Protein AF-A0A2S2N3U4-F1 (afdb_monomer)

Nearest PDB structures (foldseek):
  3qsv-assembly1_A  TM=9.831E-01  e=1.170E-13  Mus musculus
  5mez-assembly1_B  TM=9.876E-01  e=7.420E-13  Homo sapiens
  5nm9-assembly1_B-2  TM=1.005E+00  e=2.616E-11  Trichoplax adhaerens
  6zmn-assembly1_B  TM=1.004E+00  e=2.307E-10  Homo sapiens
  6fzt-assembly1_B-2  TM=9.734E-01  e=9.222E-10  Homo sapiens

pLDDT: mean 75.53, std 25.68, range [30.59, 98.56]

Mean predicted aligned error: 16.6 Å

Radius of gyration: 30.54 Å; Cα contacts (8 Å, |Δi|>4): 112; chains: 1; bounding box: 55×63×66 Å

Structure (mmCIF, N/CA/C/O backbone):
data_AF-A0A2S2N3U4-F1
#
_entry.id   AF-A0A2S2N3U4-F1
#
loop_
_atom_site.group_PDB
_atom_site.id
_atom_site.type_symbol
_atom_site.label_atom_id
_atom_site.label_alt_id
_atom_site.label_comp_id
_atom_site.label_asym_id
_atom_site.label_entity_id
_atom_site.label_seq_id
_atom_site.pdbx_PDB_ins_code
_atom_site.Cartn_x
_atom_site.Cartn_y
_atom_site.Cartn_z
_atom_site.occupancy
_atom_site.B_iso_or_equiv
_atom_site.auth_seq_id
_atom_site.auth_comp_id
_atom_site.auth_asym_id
_atom_site.auth_atom_id
_atom_site.pdbx_PDB_model_num
ATOM 1 N N . ALA A 1 1 ? -1.413 4.509 -13.773 1.00 58.38 1 ALA A N 1
ATOM 2 C CA . ALA A 1 1 ? -2.310 3.501 -13.165 1.00 58.38 1 ALA A CA 1
ATOM 3 C C . ALA A 1 1 ? -3.753 3.839 -13.525 1.00 58.38 1 ALA A C 1
ATOM 5 O O . ALA A 1 1 ? -4.101 5.013 -13.452 1.00 58.38 1 ALA A O 1
ATOM 6 N N . HIS A 1 2 ? -4.569 2.863 -13.939 1.00 60.53 2 HIS A N 1
ATOM 7 C CA . HIS A 1 2 ? -5.994 3.101 -14.196 1.00 60.53 2 HIS A CA 1
ATOM 8 C C . HIS A 1 2 ? -6.733 3.404 -12.882 1.00 60.53 2 HIS A C 1
ATOM 10 O O . HIS A 1 2 ? -6.481 2.716 -11.885 1.00 60.53 2 HIS A O 1
ATOM 16 N N . PRO A 1 3 ? -7.636 4.401 -12.857 1.00 80.25 3 PRO A N 1
ATOM 17 C CA . PRO A 1 3 ? -8.394 4.724 -11.658 1.00 80.25 3 PRO A CA 1
ATOM 18 C C . PRO A 1 3 ? -9.315 3.550 -11.308 1.00 80.25 3 PRO A C 1
ATOM 20 O O . PRO A 1 3 ? -10.239 3.211 -12.039 1.00 80.25 3 PRO A O 1
ATOM 23 N N . SER A 1 4 ? -9.028 2.910 -10.181 1.00 94.62 4 SER A N 1
ATOM 24 C CA . SER A 1 4 ? -9.812 1.819 -9.600 1.00 94.62 4 SER A CA 1
ATOM 25 C C . SER A 1 4 ? -10.052 2.111 -8.123 1.00 94.62 4 SER A C 1
ATOM 27 O O . SER A 1 4 ? -9.307 2.877 -7.508 1.00 94.62 4 SER A O 1
ATOM 29 N N . LYS A 1 5 ? -11.089 1.506 -7.537 1.00 96.62 5 LYS A N 1
ATOM 30 C CA . LYS A 1 5 ? -11.364 1.631 -6.099 1.00 96.62 5 LYS A CA 1
ATOM 31 C C . LYS A 1 5 ? -10.289 0.913 -5.273 1.00 96.62 5 LYS A C 1
ATOM 33 O O . LYS A 1 5 ? -9.596 0.019 -5.768 1.00 96.62 5 LYS A O 1
ATOM 38 N N . CYS A 1 6 ? -10.136 1.314 -4.010 1.00 98.00 6 CYS A N 1
ATOM 39 C CA . CYS A 1 6 ? -9.286 0.583 -3.075 1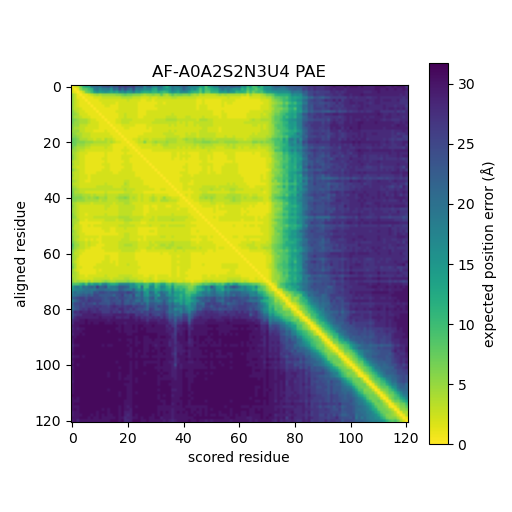.00 98.00 6 CYS A CA 1
ATOM 40 C C . CYS A 1 6 ? -9.868 -0.815 -2.844 1.00 98.00 6 CYS A C 1
ATOM 42 O O . CYS A 1 6 ? -11.077 -0.970 -2.689 1.00 98.00 6 CYS A O 1
ATOM 44 N N . VAL A 1 7 ? -8.993 -1.814 -2.794 1.00 98.38 7 VAL A N 1
ATOM 45 C CA . VAL A 1 7 ? -9.319 -3.152 -2.292 1.00 98.38 7 VAL A CA 1
ATOM 46 C C . VAL A 1 7 ? -8.662 -3.246 -0.935 1.00 98.38 7 VAL A C 1
ATOM 48 O O . VAL A 1 7 ? -7.439 -3.132 -0.866 1.00 98.38 7 VAL A O 1
ATOM 51 N N . THR A 1 8 ? -9.444 -3.379 0.130 1.00 98.56 8 THR A N 1
ATOM 52 C CA . THR A 1 8 ? -8.939 -3.272 1.499 1.00 98.56 8 THR A CA 1
ATOM 53 C C . THR A 1 8 ? -9.075 -4.566 2.285 1.00 98.56 8 THR A C 1
ATOM 55 O O . THR A 1 8 ? -9.939 -5.396 2.018 1.00 98.56 8 THR A O 1
ATOM 58 N N . ILE A 1 9 ? -8.205 -4.713 3.280 1.00 98.44 9 ILE A N 1
ATOM 59 C CA . ILE A 1 9 ? -8.305 -5.711 4.346 1.00 98.44 9 ILE A CA 1
ATOM 60 C C . ILE A 1 9 ? -8.168 -5.016 5.705 1.00 98.44 9 ILE A C 1
ATOM 62 O O . ILE A 1 9 ? -7.624 -3.910 5.781 1.00 98.44 9 ILE A O 1
ATOM 66 N N . GLN A 1 10 ? -8.605 -5.673 6.778 1.00 98.44 10 GLN A N 1
ATOM 67 C CA . GLN A 1 10 ? -8.419 -5.173 8.141 1.00 98.44 10 GLN A CA 1
ATOM 68 C C . GLN A 1 10 ? -6.924 -5.087 8.493 1.00 98.44 10 GLN A C 1
ATOM 70 O O . GLN A 1 10 ? -6.164 -6.033 8.259 1.00 98.44 10 GLN A O 1
ATOM 75 N N . ARG A 1 11 ? -6.493 -3.965 9.078 1.00 98.38 11 ARG A N 1
ATOM 76 C CA . ARG A 1 11 ? -5.132 -3.799 9.600 1.00 98.38 11 ARG A CA 1
ATOM 77 C C . ARG A 1 11 ? -4.956 -4.623 10.877 1.00 98.38 11 ARG A C 1
ATOM 79 O O . ARG A 1 11 ? -5.755 -4.521 11.803 1.00 98.38 11 ARG A O 1
ATOM 86 N N . THR A 1 12 ? -3.883 -5.404 10.943 1.00 97.94 12 THR A N 1
ATOM 87 C CA . THR A 1 12 ? -3.426 -6.065 12.175 1.00 97.94 12 THR A CA 1
ATOM 88 C C . THR A 1 12 ? -2.640 -5.095 13.059 1.00 97.94 12 THR A C 1
ATOM 90 O O . THR A 1 12 ? -2.094 -4.111 12.564 1.00 97.94 12 THR A O 1
ATOM 93 N N . LEU A 1 13 ? -2.523 -5.386 14.360 1.00 96.38 13 LEU A N 1
ATOM 94 C CA . LEU A 1 13 ? -1.845 -4.505 15.326 1.00 96.38 13 LEU A CA 1
ATOM 95 C C . LEU A 1 13 ? -0.410 -4.133 14.921 1.00 96.38 13 LEU A C 1
ATOM 97 O O . LEU A 1 13 ? 0.014 -3.000 15.119 1.00 96.38 13 LEU A O 1
ATOM 101 N N . ASP A 1 14 ? 0.331 -5.071 14.329 1.00 96.12 14 ASP A N 1
ATOM 102 C CA . ASP A 1 14 ? 1.706 -4.860 13.867 1.00 96.12 14 ASP A CA 1
ATOM 103 C C . ASP A 1 14 ? 1.807 -4.605 12.350 1.00 96.12 14 ASP A C 1
ATOM 105 O O . ASP A 1 14 ? 2.905 -4.507 11.798 1.00 96.12 14 ASP A O 1
ATOM 109 N N . GLY A 1 15 ? 0.669 -4.519 11.655 1.00 96.69 15 GLY A N 1
ATOM 110 C CA . GLY A 1 15 ? 0.581 -4.294 10.214 1.00 96.69 15 GLY A CA 1
ATOM 111 C C . GLY A 1 15 ? 1.051 -5.463 9.341 1.00 96.69 15 GLY A C 1
ATOM 112 O O . GLY A 1 15 ? 1.143 -5.295 8.120 1.00 96.69 15 GLY A O 1
ATOM 113 N N . ARG A 1 16 ? 1.360 -6.633 9.916 1.00 97.75 16 ARG A N 1
ATOM 114 C CA . ARG A 1 16 ? 1.814 -7.817 9.171 1.00 97.75 16 ARG A CA 1
ATOM 115 C C . ARG A 1 16 ? 0.677 -8.812 8.953 1.00 97.75 16 ARG A C 1
ATOM 117 O O . ARG A 1 16 ? -0.135 -9.059 9.841 1.00 97.75 16 ARG A O 1
ATOM 124 N N . LEU A 1 17 ? 0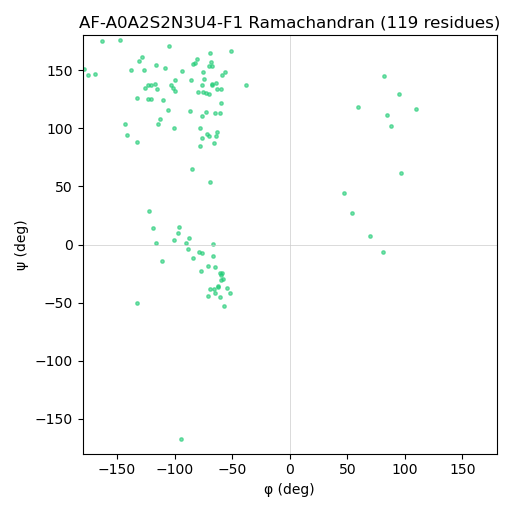.662 -9.419 7.770 1.00 97.38 17 LEU A N 1
ATOM 125 C CA . LEU A 1 17 ? -0.203 -10.533 7.399 1.00 97.38 17 LEU A CA 1
ATOM 126 C C . LEU A 1 17 ? 0.597 -11.841 7.473 1.00 97.38 17 LEU A C 1
ATOM 128 O O . LEU A 1 17 ? 1.731 -11.907 6.990 1.00 97.38 17 LEU A O 1
ATOM 132 N N . GLN A 1 18 ? 0.002 -12.875 8.070 1.00 97.50 18 GLN A N 1
ATOM 133 C CA . GLN A 1 18 ? 0.566 -14.221 8.137 1.00 97.50 18 GLN A CA 1
ATOM 134 C C . GLN A 1 18 ? -0.249 -15.174 7.262 1.00 97.50 18 GLN A C 1
ATOM 136 O O . GLN A 1 18 ? -1.449 -15.321 7.465 1.00 97.50 18 GLN A O 1
ATOM 141 N N . VAL A 1 19 ? 0.408 -15.849 6.320 1.00 95.50 19 VAL A N 1
ATOM 142 C CA . VAL A 1 19 ? -0.207 -16.870 5.457 1.00 95.50 19 VAL A CA 1
ATOM 143 C C . VAL A 1 19 ? 0.709 -18.087 5.446 1.00 95.50 19 VAL A C 1
ATOM 145 O O . VAL A 1 19 ? 1.905 -17.948 5.194 1.00 95.50 19 VAL A O 1
ATOM 148 N N . ALA A 1 20 ? 0.171 -19.269 5.763 1.00 96.12 20 ALA A N 1
ATOM 149 C CA . ALA A 1 20 ? 0.918 -20.536 5.793 1.00 96.12 20 ALA A CA 1
ATOM 150 C C . ALA A 1 20 ? 2.271 -20.450 6.545 1.00 96.12 20 ALA A C 1
ATOM 152 O O . ALA A 1 20 ? 3.305 -20.902 6.063 1.00 96.12 20 ALA A O 1
ATOM 153 N N . GLY A 1 21 ? 2.285 -19.794 7.712 1.00 95.94 21 GLY A N 1
ATOM 154 C CA . GLY A 1 21 ? 3.487 -19.655 8.550 1.00 95.94 21 GLY A CA 1
ATOM 155 C C . GLY A 1 21 ? 4.467 -18.549 8.134 1.00 95.94 21 GLY A C 1
ATOM 156 O O . GLY A 1 21 ? 5.389 -18.251 8.889 1.00 95.94 21 GLY A O 1
ATOM 157 N N . ARG A 1 22 ? 4.265 -17.880 6.992 1.00 96.19 22 ARG A N 1
ATOM 158 C CA . ARG A 1 22 ? 5.122 -16.771 6.538 1.00 96.19 22 ARG A CA 1
ATOM 159 C C . ARG A 1 22 ? 4.483 -15.423 6.857 1.00 96.19 22 ARG A C 1
ATOM 161 O O . ARG A 1 22 ? 3.308 -15.216 6.564 1.00 96.19 22 ARG A O 1
ATOM 168 N N . LYS A 1 23 ? 5.260 -14.505 7.441 1.00 97.12 23 LYS A N 1
ATOM 169 C CA . LYS A 1 23 ? 4.830 -13.138 7.783 1.00 97.12 23 LYS A CA 1
ATOM 170 C C . LYS A 1 23 ? 5.381 -12.125 6.784 1.00 97.12 23 LYS A C 1
ATOM 172 O O . LYS A 1 23 ? 6.562 -12.169 6.449 1.00 97.12 23 LYS A O 1
ATOM 177 N N . GLY A 1 24 ? 4.556 -11.171 6.369 1.00 96.94 24 GLY A N 1
ATOM 178 C CA . GLY A 1 24 ? 4.976 -10.051 5.526 1.00 96.94 24 GLY A CA 1
ATOM 179 C C . GLY A 1 24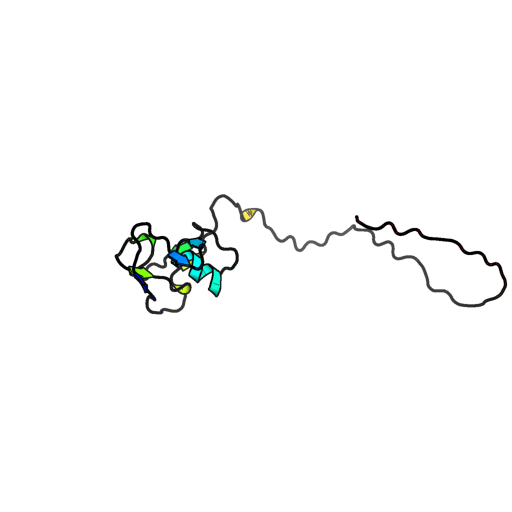 ? 3.969 -8.908 5.546 1.00 96.94 24 GLY A C 1
ATOM 180 O O . GLY A 1 24 ? 2.908 -9.016 6.155 1.00 96.94 24 GLY A O 1
ATOM 181 N N . PHE A 1 25 ? 4.291 -7.796 4.893 1.00 98.00 25 PHE A N 1
ATOM 182 C CA . PHE A 1 25 ? 3.353 -6.681 4.779 1.00 98.00 25 PHE A CA 1
ATOM 183 C C . PHE A 1 25 ? 2.328 -6.965 3.676 1.00 98.00 25 PHE A C 1
ATOM 185 O O . PHE A 1 25 ? 2.731 -7.320 2.567 1.00 98.00 25 PHE A O 1
ATOM 192 N N . PRO A 1 26 ? 1.020 -6.795 3.932 1.00 98.12 26 PRO A N 1
ATOM 193 C CA . PRO A 1 26 ? -0.022 -7.234 3.006 1.00 98.12 26 PRO A CA 1
ATOM 194 C C . PRO A 1 26 ? 0.079 -6.560 1.633 1.00 98.12 26 PRO A C 1
ATOM 196 O O . PRO A 1 26 ? 0.047 -7.242 0.614 1.00 98.12 26 PRO A O 1
ATOM 199 N N . HIS A 1 27 ? 0.291 -5.243 1.595 1.00 98.19 27 HIS A N 1
ATOM 200 C CA . HIS A 1 27 ? 0.448 -4.502 0.341 1.00 98.19 27 HIS A CA 1
ATOM 201 C C . HIS A 1 27 ? 1.672 -4.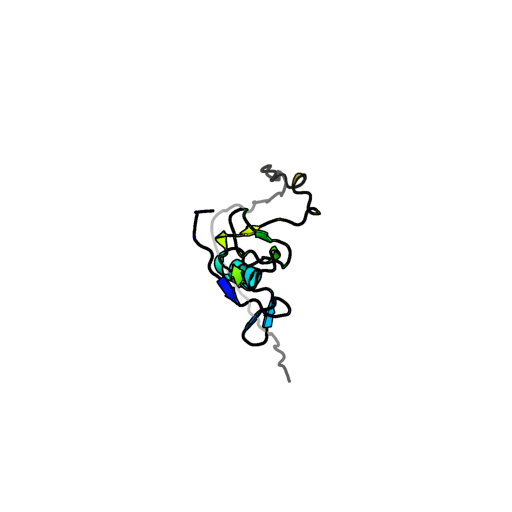966 -0.476 1.00 98.19 27 HIS A C 1
ATOM 203 O O . HIS A 1 27 ? 1.583 -5.068 -1.696 1.00 98.19 27 HIS A O 1
ATOM 209 N N . VAL A 1 28 ? 2.780 -5.336 0.182 1.00 98.12 28 VAL A N 1
ATOM 210 C CA . VAL A 1 28 ? 3.977 -5.890 -0.479 1.00 98.12 28 VAL A CA 1
ATOM 211 C C . VAL A 1 28 ? 3.717 -7.304 -1.002 1.00 98.12 28 VAL A C 1
ATOM 213 O O . VAL A 1 28 ? 4.087 -7.603 -2.133 1.00 98.12 28 VAL A O 1
ATOM 216 N N . ILE A 1 29 ? 3.068 -8.169 -0.209 1.00 97.88 29 ILE A N 1
ATOM 217 C CA . ILE A 1 29 ? 2.750 -9.554 -0.603 1.00 97.88 29 ILE A CA 1
ATOM 218 C C . ILE A 1 29 ? 1.919 -9.553 -1.889 1.00 97.88 29 ILE A C 1
ATOM 220 O O . ILE A 1 29 ? 2.295 -10.195 -2.867 1.00 97.88 29 ILE A O 1
ATOM 224 N N . TYR A 1 30 ? 0.822 -8.798 -1.910 1.00 98.25 30 TYR A N 1
ATOM 225 C CA . TYR A 1 30 ? -0.076 -8.765 -3.060 1.00 98.25 30 TYR A CA 1
ATOM 226 C C . TYR A 1 30 ? 0.547 -8.071 -4.279 1.00 98.25 30 TYR A C 1
ATOM 228 O O . TYR A 1 30 ? 0.409 -8.560 -5.400 1.00 98.25 30 TYR A O 1
ATOM 236 N N . ALA A 1 31 ? 1.306 -6.988 -4.089 1.00 98.19 31 ALA A N 1
ATOM 237 C CA . ALA A 1 31 ? 2.041 -6.370 -5.191 1.00 98.19 31 ALA A CA 1
ATOM 238 C C . ALA A 1 31 ? 3.095 -7.310 -5.800 1.00 98.19 31 ALA A C 1
ATOM 240 O O . ALA A 1 31 ? 3.268 -7.323 -7.022 1.00 98.19 31 ALA A O 1
ATOM 241 N N . ARG A 1 32 ? 3.753 -8.134 -4.973 1.00 97.38 32 ARG A N 1
ATOM 242 C CA . ARG A 1 32 ? 4.720 -9.130 -5.441 1.00 97.38 32 ARG A CA 1
ATOM 243 C C . ARG A 1 32 ? 4.075 -10.215 -6.298 1.00 97.38 32 ARG A C 1
ATOM 245 O O . ARG A 1 32 ? 4.636 -10.591 -7.319 1.00 97.38 32 ARG A O 1
ATOM 252 N N . LEU A 1 33 ? 2.894 -10.687 -5.903 1.00 97.56 33 LEU A N 1
ATOM 253 C CA . LEU A 1 33 ? 2.171 -11.738 -6.625 1.00 97.56 33 LEU A CA 1
ATOM 254 C C . LEU A 1 33 ? 1.711 -11.299 -8.021 1.00 97.56 33 LEU A C 1
ATOM 256 O O . LEU A 1 33 ? 1.753 -12.101 -8.947 1.00 97.56 33 LEU A O 1
ATOM 260 N N . TRP A 1 34 ? 1.268 -10.047 -8.174 1.00 98.12 34 TRP A N 1
ATOM 261 C CA . TRP A 1 34 ? 0.590 -9.606 -9.402 1.00 98.12 34 TRP A CA 1
ATOM 262 C C . TRP A 1 34 ? 1.363 -8.621 -10.274 1.00 98.12 34 TRP A C 1
ATOM 264 O O . TRP A 1 34 ? 0.952 -8.381 -11.407 1.00 98.12 34 TRP A O 1
ATOM 274 N N . ARG A 1 35 ? 2.434 -7.999 -9.772 1.00 97.38 35 ARG A N 1
ATOM 275 C CA . ARG A 1 35 ? 3.163 -6.970 -10.533 1.00 97.38 35 ARG A CA 1
ATOM 276 C C . ARG A 1 35 ? 4.672 -7.164 -10.533 1.00 97.38 35 ARG A C 1
ATOM 278 O O . ARG A 1 3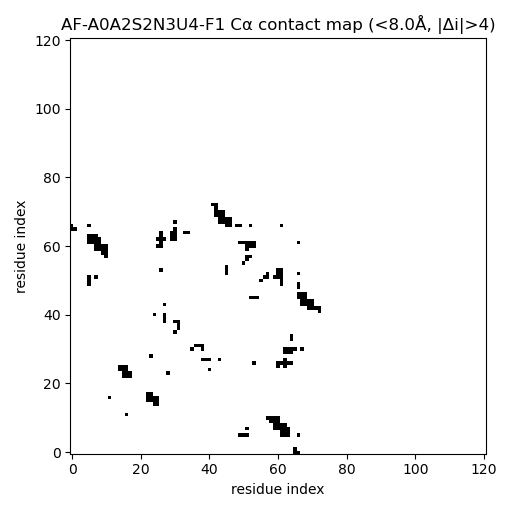5 ? 5.271 -7.115 -11.600 1.00 97.38 35 ARG A O 1
ATOM 285 N N . TRP A 1 36 ? 5.281 -7.344 -9.363 1.00 97.50 36 TRP A N 1
ATOM 286 C CA . TRP A 1 36 ? 6.739 -7.282 -9.206 1.00 97.50 36 TRP A CA 1
ATOM 287 C C . TRP A 1 36 ? 7.267 -8.470 -8.389 1.00 97.50 36 TRP A C 1
ATOM 289 O O . TRP A 1 36 ? 7.381 -8.352 -7.167 1.00 97.50 36 TRP A O 1
ATOM 299 N N . PRO A 1 37 ? 7.588 -9.616 -9.015 1.00 96.81 37 PRO A N 1
ATOM 300 C CA . PRO A 1 37 ? 7.990 -10.831 -8.294 1.00 96.81 37 PRO A CA 1
ATOM 301 C C . PRO A 1 37 ? 9.254 -10.652 -7.431 1.00 96.81 37 PRO A C 1
ATOM 303 O O . PRO A 1 37 ? 9.423 -11.344 -6.428 1.00 96.81 37 PRO A O 1
ATOM 306 N N . ASP A 1 38 ? 10.099 -9.684 -7.777 1.00 95.31 38 ASP A N 1
ATOM 307 C CA . ASP A 1 38 ? 11.375 -9.327 -7.151 1.00 95.31 38 ASP A CA 1
ATOM 308 C C . ASP A 1 38 ? 11.279 -8.163 -6.137 1.00 95.31 38 ASP A C 1
ATOM 310 O O . ASP A 1 38 ? 12.291 -7.640 -5.679 1.00 95.31 38 ASP A O 1
ATOM 314 N N . LEU A 1 39 ? 10.068 -7.730 -5.778 1.00 95.31 39 LEU A N 1
ATOM 315 C CA . LEU A 1 39 ? 9.840 -6.558 -4.927 1.00 95.31 39 LEU A CA 1
ATOM 316 C C . LEU A 1 39 ? 10.309 -6.743 -3.472 1.00 95.31 39 LEU A C 1
ATOM 318 O O . LEU A 1 39 ? 9.960 -7.741 -2.834 1.00 95.31 39 LEU A O 1
ATOM 322 N N . HIS A 1 40 ? 10.951 -5.725 -2.886 1.00 92.44 40 HIS A N 1
ATOM 323 C CA . HIS A 1 40 ? 11.308 -5.669 -1.455 1.00 92.44 40 HIS A CA 1
ATOM 324 C C . HIS A 1 40 ? 10.418 -4.727 -0.617 1.00 92.44 40 HIS A C 1
ATOM 326 O O . HIS A 1 40 ? 9.608 -3.958 -1.124 1.00 92.44 40 HIS A O 1
ATOM 332 N N . LYS A 1 41 ? 10.574 -4.788 0.716 1.00 88.00 41 LYS A N 1
ATOM 333 C CA . LYS A 1 41 ? 9.699 -4.139 1.718 1.00 88.00 41 LYS A CA 1
ATOM 334 C C . LYS A 1 41 ? 9.571 -2.607 1.628 1.00 88.00 41 LYS A C 1
ATOM 336 O O . LYS A 1 41 ? 8.558 -2.094 2.075 1.00 88.00 41 LYS A O 1
ATOM 341 N N . ASN A 1 42 ? 10.554 -1.904 1.060 1.00 91.81 42 ASN A N 1
ATOM 342 C CA . ASN A 1 42 ? 10.610 -0.432 1.008 1.00 91.81 42 ASN A CA 1
ATOM 343 C C . ASN A 1 42 ? 10.612 0.114 -0.431 1.00 91.81 42 ASN A C 1
ATOM 345 O O . ASN A 1 42 ? 10.951 1.269 -0.661 1.00 91.81 42 ASN A O 1
ATOM 349 N N . GLU A 1 43 ? 10.271 -0.726 -1.406 1.00 94.62 43 GLU A N 1
ATOM 350 C CA . GLU A 1 43 ? 10.284 -0.365 -2.826 1.00 94.62 43 GLU A CA 1
ATOM 351 C C . GLU A 1 43 ? 8.905 0.067 -3.330 1.00 94.62 43 GLU A C 1
ATOM 353 O O . GLU A 1 43 ? 8.681 0.114 -4.532 1.00 94.62 43 GLU A O 1
ATOM 358 N N . LEU A 1 44 ? 7.954 0.363 -2.441 1.00 96.25 44 LEU A N 1
ATOM 359 C CA . LEU A 1 44 ? 6.619 0.817 -2.818 1.00 96.25 44 LEU A CA 1
ATOM 360 C C . LEU A 1 44 ? 6.318 2.188 -2.234 1.00 96.25 44 LEU A C 1
ATOM 362 O O . LEU A 1 44 ? 6.533 2.432 -1.050 1.00 96.25 44 LEU A O 1
ATOM 366 N N . LYS A 1 45 ? 5.718 3.040 -3.059 1.00 96.88 45 LYS A N 1
ATOM 367 C CA . LYS A 1 45 ? 5.076 4.284 -2.641 1.00 96.88 45 LYS A CA 1
ATOM 368 C C . LYS A 1 45 ? 3.623 4.266 -3.089 1.00 96.88 45 LYS A C 1
ATOM 370 O O . LYS A 1 45 ? 3.327 3.844 -4.203 1.00 96.88 45 LYS A O 1
ATOM 375 N N . HIS A 1 46 ? 2.698 4.698 -2.241 1.00 97.12 46 HIS A N 1
ATOM 376 C CA . HIS A 1 46 ? 1.291 4.752 -2.630 1.00 97.12 46 HIS A CA 1
ATOM 377 C C . HIS A 1 46 ? 1.004 5.934 -3.571 1.00 97.12 46 HIS A C 1
ATOM 379 O O . HIS A 1 46 ? 1.608 7.004 -3.465 1.00 97.12 46 HIS A O 1
ATOM 385 N N . VAL A 1 47 ? 0.037 5.763 -4.472 1.00 96.25 47 VAL A N 1
ATOM 386 C CA . VAL A 1 47 ? -0.481 6.861 -5.305 1.00 96.25 47 VAL A CA 1
ATOM 387 C C . VAL A 1 47 ? -1.291 7.847 -4.455 1.00 96.25 47 VAL A C 1
ATOM 389 O O . VAL A 1 47 ? -1.876 7.476 -3.433 1.00 96.25 47 VAL A O 1
ATOM 392 N N . LYS A 1 48 ? -1.363 9.115 -4.886 1.00 95.25 48 LYS A N 1
ATOM 393 C CA . LYS A 1 48 ? -2.003 10.203 -4.115 1.00 95.25 48 LYS A CA 1
ATOM 394 C C . LYS A 1 48 ? -3.484 9.962 -3.803 1.00 95.25 48 LYS A C 1
ATOM 396 O O . LYS A 1 48 ? -3.968 10.429 -2.784 1.00 95.25 48 LYS A O 1
ATOM 401 N N . TYR A 1 49 ? -4.195 9.247 -4.672 1.00 95.19 49 TYR A N 1
ATOM 402 C CA . TYR A 1 49 ? -5.632 8.997 -4.531 1.00 95.19 49 TYR A CA 1
ATOM 403 C C . TYR A 1 49 ? -5.970 7.724 -3.733 1.00 95.19 49 TYR A C 1
ATOM 405 O O . TYR A 1 49 ? -7.146 7.394 -3.585 1.00 95.19 49 TYR A O 1
ATOM 413 N N . CYS A 1 50 ? -4.974 6.982 -3.232 1.00 97.38 50 CYS A N 1
ATOM 414 C CA . CYS A 1 50 ? -5.223 5.808 -2.399 1.00 97.38 50 CYS A CA 1
ATOM 415 C C . CYS A 1 50 ? -5.627 6.245 -0.984 1.00 97.38 50 CYS A C 1
ATOM 417 O O . CYS A 1 50 ? -4.801 6.752 -0.230 1.00 97.38 50 CYS A O 1
ATOM 419 N N . GLN A 1 51 ? -6.891 6.028 -0.621 1.00 97.69 51 GLN A N 1
ATOM 420 C CA . GLN A 1 51 ? -7.458 6.490 0.655 1.00 97.69 51 GLN A CA 1
ATOM 421 C C . GLN A 1 51 ? -7.040 5.631 1.855 1.00 97.69 51 GLN A C 1
ATOM 423 O O . GLN A 1 51 ? -7.052 6.102 2.985 1.00 97.69 51 GLN A O 1
ATOM 428 N N . TYR A 1 52 ? -6.654 4.377 1.611 1.00 98.44 52 TYR A N 1
ATOM 429 C CA . TYR A 1 52 ? -6.331 3.398 2.655 1.00 98.44 52 TYR A CA 1
ATOM 430 C C . TYR A 1 52 ? -4.906 2.860 2.515 1.00 98.44 52 TYR A C 1
ATOM 432 O O . TYR A 1 52 ? -4.636 1.706 2.844 1.00 98.44 52 TYR A O 1
ATOM 440 N N . ALA A 1 53 ? -3.985 3.646 1.958 1.00 98.00 53 ALA A N 1
ATOM 441 C CA . ALA A 1 53 ? -2.606 3.207 1.795 1.00 98.00 53 ALA A CA 1
ATOM 442 C C . ALA A 1 53 ? -1.982 2.779 3.133 1.00 98.00 53 ALA A C 1
ATOM 444 O O . ALA A 1 53 ? -2.295 3.306 4.201 1.00 98.00 53 ALA A O 1
ATOM 445 N N . PHE A 1 54 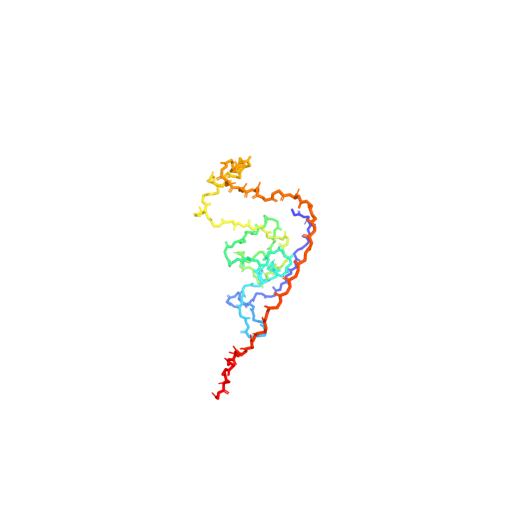? -1.071 1.809 3.066 1.00 98.12 54 PHE A N 1
ATOM 446 C CA . PHE A 1 54 ? -0.414 1.243 4.246 1.00 98.12 54 PHE A CA 1
ATOM 447 C C . PHE A 1 54 ? 0.204 2.313 5.162 1.00 98.12 54 PHE A C 1
ATOM 449 O O . PHE A 1 54 ? 0.003 2.238 6.377 1.00 98.12 54 PHE A O 1
ATOM 456 N N . ASP A 1 55 ? 0.849 3.329 4.587 1.00 97.12 55 ASP A N 1
ATOM 457 C CA . ASP A 1 55 ? 1.526 4.410 5.315 1.00 97.12 55 ASP A CA 1
ATOM 458 C C . ASP A 1 55 ? 0.564 5.379 6.019 1.00 97.12 55 ASP A C 1
ATOM 460 O O . ASP A 1 55 ? 0.964 6.051 6.967 1.00 97.12 55 ASP A O 1
ATOM 464 N N . LEU A 1 56 ? -0.716 5.412 5.624 1.00 97.38 56 LEU A N 1
ATOM 465 C CA . LEU A 1 56 ? -1.737 6.277 6.233 1.00 97.38 56 LEU A CA 1
ATOM 466 C C . LEU A 1 56 ? -2.236 5.762 7.590 1.00 97.38 56 LEU A C 1
ATOM 468 O O . LEU A 1 56 ? -2.983 6.456 8.270 1.00 97.38 56 LEU A O 1
ATOM 472 N N . LYS A 1 57 ? -1.834 4.550 7.995 1.00 96.50 57 LYS A N 1
ATOM 473 C CA . LYS A 1 57 ? -2.146 3.956 9.310 1.00 96.50 57 LYS A CA 1
ATOM 474 C C . LYS A 1 57 ? -3.646 3.906 9.673 1.00 96.50 57 LYS A C 1
ATOM 476 O O . LYS A 1 57 ? -3.979 3.856 10.847 1.00 96.50 57 LYS A O 1
ATOM 481 N N . CYS A 1 58 ? -4.541 3.856 8.685 1.00 97.06 58 CYS A N 1
ATOM 482 C CA . CYS A 1 58 ? -5.982 3.661 8.897 1.00 97.06 58 CYS A CA 1
ATOM 483 C C . CYS A 1 58 ? -6.315 2.242 9.395 1.00 97.06 58 CYS A C 1
ATOM 485 O O . CYS A 1 58 ? -5.522 1.322 9.192 1.00 97.06 58 CYS A O 1
ATOM 487 N N . ASP A 1 59 ? -7.526 2.027 9.916 1.00 97.69 59 ASP A N 1
ATOM 488 C CA . ASP A 1 59 ? -8.007 0.700 10.351 1.00 97.69 59 ASP A CA 1
ATOM 489 C C . ASP A 1 59 ? -8.021 -0.340 9.222 1.00 97.69 59 ASP A C 1
ATOM 491 O O . ASP A 1 59 ? -7.885 -1.538 9.452 1.00 97.69 59 ASP A O 1
ATOM 495 N N . SER A 1 60 ? -8.147 0.114 7.977 1.00 98.31 60 SER A N 1
ATOM 496 C CA . SER A 1 60 ? -8.052 -0.708 6.773 1.00 98.31 60 SER A CA 1
ATOM 497 C C . SER A 1 60 ? -6.762 -0.436 5.999 1.00 98.31 60 SER A C 1
ATOM 499 O O . SER A 1 60 ? -6.228 0.675 6.014 1.00 98.31 60 SER A O 1
ATOM 501 N N . VAL A 1 61 ? -6.279 -1.451 5.279 1.00 98.50 61 VAL A N 1
ATOM 502 C CA . VAL A 1 61 ? -5.105 -1.369 4.398 1.00 98.50 61 VAL A CA 1
ATOM 503 C C . VAL A 1 61 ? -5.495 -1.725 2.975 1.00 98.50 61 VAL A C 1
ATOM 505 O O . VAL A 1 61 ? -6.005 -2.815 2.731 1.00 98.50 61 VAL A O 1
ATOM 508 N N . CYS A 1 62 ? -5.201 -0.839 2.028 1.00 98.56 62 CYS A N 1
ATOM 509 C CA . CYS A 1 62 ? -5.318 -1.104 0.604 1.00 98.56 62 CYS A CA 1
ATOM 510 C C . CYS A 1 62 ? -4.247 -2.107 0.165 1.00 98.56 62 CYS A C 1
ATOM 512 O O . CYS A 1 62 ? -3.058 -1.927 0.425 1.00 98.56 62 CYS A O 1
ATOM 514 N N . VAL A 1 63 ? -4.673 -3.152 -0.533 1.00 98.56 63 VAL A N 1
ATOM 515 C CA . VAL A 1 63 ? -3.811 -4.196 -1.096 1.00 98.56 63 VAL A CA 1
ATOM 516 C C . VAL A 1 63 ? -3.856 -4.241 -2.618 1.00 98.56 63 VAL A C 1
ATOM 518 O O . VAL A 1 63 ? -3.183 -5.074 -3.215 1.00 98.56 63 VAL A O 1
ATOM 521 N N . ASN A 1 64 ? -4.620 -3.344 -3.253 1.00 98.25 64 ASN A N 1
ATOM 522 C CA . ASN A 1 64 ? -4.660 -3.224 -4.707 1.00 98.25 64 ASN A CA 1
ATOM 523 C C . ASN A 1 64 ? -3.253 -2.866 -5.231 1.00 98.25 64 ASN A C 1
ATOM 525 O O . ASN A 1 64 ? -2.789 -1.746 -4.992 1.00 98.25 64 ASN A O 1
ATOM 529 N N . PRO A 1 65 ? -2.577 -3.758 -5.981 1.00 97.75 65 PRO A N 1
ATOM 530 C CA . PRO A 1 65 ? -1.216 -3.524 -6.454 1.00 97.75 65 PRO A CA 1
ATOM 531 C C . PRO A 1 65 ? -1.073 -2.260 -7.292 1.00 97.75 65 PRO A C 1
ATOM 533 O O . PRO A 1 65 ? -0.008 -1.652 -7.298 1.00 97.75 65 PRO A O 1
ATOM 536 N N . TYR A 1 66 ? -2.124 -1.854 -8.008 1.00 97.38 66 TYR A N 1
ATOM 537 C CA . TYR A 1 66 ? -2.117 -0.689 -8.895 1.00 97.38 66 TYR A CA 1
ATOM 538 C C . TYR A 1 66 ? -2.267 0.645 -8.156 1.00 97.38 66 TYR A C 1
ATOM 540 O O . TYR A 1 66 ? -2.129 1.698 -8.772 1.00 97.38 66 TYR A O 1
ATOM 548 N N . HIS A 1 67 ? -2.514 0.614 -6.843 1.00 97.94 67 HIS A N 1
ATOM 549 C CA . HIS A 1 67 ? -2.516 1.799 -5.976 1.00 97.94 67 HIS A CA 1
ATOM 550 C C . HIS A 1 67 ? -1.124 2.118 -5.414 1.00 97.94 67 HIS A C 1
ATOM 552 O O . HIS A 1 67 ? -0.975 3.023 -4.593 1.00 97.94 67 HIS A O 1
ATOM 558 N N . TYR A 1 68 ? -0.107 1.387 -5.866 1.00 97.75 68 TYR A N 1
ATOM 559 C CA . TYR A 1 68 ? 1.285 1.584 -5.502 1.00 97.75 68 TYR A CA 1
ATOM 560 C C . TYR A 1 68 ? 2.156 1.721 -6.750 1.00 97.75 68 TYR A C 1
ATOM 562 O O . TYR A 1 68 ? 1.882 1.145 -7.807 1.00 97.75 68 TYR A O 1
ATOM 570 N N . GLU A 1 69 ? 3.229 2.478 -6.618 1.00 96.62 69 GLU A N 1
ATOM 571 C CA . GLU A 1 69 ? 4.276 2.658 -7.611 1.00 96.62 69 GLU A CA 1
ATOM 572 C C . GLU A 1 69 ? 5.577 2.116 -7.036 1.00 96.62 69 GLU A C 1
ATOM 574 O O . GLU A 1 69 ? 5.869 2.309 -5.852 1.00 96.62 69 GLU A O 1
ATOM 579 N N . ARG A 1 70 ? 6.340 1.402 -7.869 1.00 96.06 70 ARG A N 1
ATOM 580 C CA . ARG A 1 70 ? 7.640 0.892 -7.454 1.00 96.06 70 ARG A CA 1
ATOM 581 C C . ARG A 1 70 ? 8.634 2.043 -7.432 1.00 96.06 70 ARG A C 1
ATOM 583 O O . ARG A 1 70 ? 8.734 2.790 -8.402 1.00 96.06 70 ARG A O 1
ATOM 590 N N . VAL A 1 71 ? 9.364 2.161 -6.336 1.00 93.62 71 VAL A N 1
ATOM 591 C CA . VAL A 1 71 ? 10.466 3.105 -6.167 1.00 93.62 71 VAL A CA 1
ATOM 592 C C . VAL A 1 71 ? 11.756 2.312 -5.997 1.00 93.62 71 VAL A C 1
ATOM 594 O O . VAL A 1 71 ? 11.793 1.325 -5.264 1.00 93.62 71 VAL A O 1
ATOM 597 N N . VAL A 1 72 ? 12.809 2.711 -6.708 1.00 81.94 72 VAL A N 1
ATOM 598 C CA . VAL A 1 72 ? 14.144 2.118 -6.555 1.00 81.94 72 VAL A CA 1
ATOM 599 C C . VAL A 1 72 ? 14.854 2.841 -5.413 1.00 81.94 72 VAL A C 1
ATOM 601 O O . VAL A 1 72 ? 14.697 4.051 -5.248 1.00 81.94 72 VAL A O 1
ATOM 604 N N . SER A 1 73 ? 15.612 2.103 -4.598 1.00 68.44 73 SER A N 1
ATOM 605 C CA . SER A 1 73 ? 16.403 2.712 -3.525 1.00 68.44 73 SER A CA 1
ATOM 606 C C . SER A 1 73 ? 17.398 3.720 -4.126 1.00 68.44 73 SER A C 1
ATOM 608 O O . SER A 1 73 ? 18.088 3.370 -5.083 1.00 68.44 73 SER A O 1
ATOM 610 N N . PRO A 1 74 ? 17.527 4.940 -3.573 1.00 60.34 74 PRO A N 1
ATOM 611 C CA . PRO A 1 74 ? 18.292 6.038 -4.182 1.00 60.34 74 PRO A CA 1
ATOM 612 C C . PRO A 1 74 ? 19.817 5.822 -4.268 1.00 60.34 74 PRO A C 1
ATOM 614 O O . PRO A 1 74 ? 20.521 6.702 -4.741 1.00 60.34 74 PRO A O 1
ATOM 617 N N . GLY A 1 75 ? 20.344 4.681 -3.808 1.00 61.19 75 GLY A N 1
ATOM 618 C CA . GLY A 1 75 ? 21.780 4.370 -3.810 1.00 61.19 75 GLY A CA 1
ATOM 619 C C . GLY A 1 75 ? 22.309 3.704 -5.085 1.00 61.19 75 GLY A C 1
ATOM 620 O O . GLY A 1 75 ? 23.508 3.460 -5.169 1.00 61.19 75 GLY A O 1
ATOM 621 N N . ILE A 1 76 ? 21.447 3.387 -6.057 1.00 64.50 76 ILE A N 1
ATOM 622 C CA . ILE A 1 76 ? 21.875 2.875 -7.364 1.00 64.50 76 ILE A CA 1
ATOM 623 C C . ILE A 1 76 ? 21.817 4.041 -8.340 1.00 64.50 76 ILE A C 1
ATOM 625 O O . ILE A 1 76 ? 20.744 4.414 -8.818 1.00 64.50 76 ILE A O 1
ATOM 629 N N . ASP A 1 77 ? 22.976 4.628 -8.610 1.00 60.78 77 ASP A N 1
ATOM 630 C CA . ASP A 1 77 ? 23.115 5.627 -9.655 1.00 60.78 77 ASP A CA 1
ATOM 631 C C . ASP A 1 77 ? 22.979 4.954 -11.030 1.00 60.78 77 ASP A C 1
ATOM 633 O O . ASP A 1 77 ? 23.926 4.416 -11.603 1.00 60.78 77 ASP A O 1
ATOM 637 N N . LEU A 1 78 ? 21.751 4.948 -11.548 1.00 63.66 78 LEU A N 1
ATOM 638 C CA . LEU A 1 78 ? 21.417 4.436 -12.877 1.00 63.66 78 LEU A CA 1
ATOM 639 C C . LEU A 1 78 ? 22.043 5.281 -14.000 1.00 63.66 78 LEU A C 1
ATOM 641 O O . LEU A 1 78 ? 22.011 4.845 -15.150 1.00 63.66 78 LEU A O 1
ATOM 645 N N . SER A 1 79 ? 22.623 6.454 -13.703 1.00 65.62 79 SER A N 1
ATOM 646 C CA . SER A 1 79 ? 23.264 7.298 -14.719 1.00 65.62 79 SER A CA 1
ATOM 647 C C . SER A 1 79 ? 24.506 6.647 -15.349 1.00 65.62 79 SER A C 1
ATOM 649 O O . SER A 1 79 ? 24.866 6.989 -16.474 1.00 65.62 79 SER A O 1
ATOM 651 N N . GLY A 1 80 ? 25.099 5.641 -14.689 1.00 60.16 80 GLY A N 1
ATOM 652 C CA . GLY A 1 80 ? 26.192 4.826 -15.231 1.00 60.16 80 GLY A CA 1
ATOM 653 C C . GLY A 1 80 ? 25.760 3.655 -16.126 1.00 60.16 80 GLY A C 1
ATOM 654 O O . GLY A 1 80 ? 26.603 3.075 -16.810 1.00 60.16 80 GLY A O 1
ATOM 655 N N . LEU A 1 81 ? 24.470 3.296 -16.174 1.00 61.94 81 LEU A N 1
ATOM 656 C CA . LEU A 1 81 ? 23.969 2.226 -17.047 1.00 61.94 81 LEU A CA 1
ATOM 657 C C . LEU A 1 81 ? 23.667 2.769 -18.448 1.00 61.94 81 LEU A C 1
ATOM 659 O O . LEU A 1 81 ? 22.526 2.777 -18.909 1.00 61.94 81 LEU A O 1
ATOM 663 N N . THR A 1 82 ? 24.702 3.215 -19.156 1.00 60.59 82 THR A N 1
ATOM 664 C CA . THR A 1 82 ? 24.595 3.341 -20.611 1.00 60.59 82 THR A CA 1
ATOM 665 C C . THR A 1 82 ? 24.627 1.927 -21.195 1.00 60.59 82 THR A C 1
ATOM 667 O O . THR A 1 82 ? 25.628 1.224 -21.073 1.00 60.59 82 THR A O 1
ATOM 670 N N . LEU A 1 83 ? 23.528 1.470 -21.806 1.00 61.88 83 LEU A N 1
ATOM 671 C CA . LEU A 1 83 ? 23.586 0.344 -22.740 1.00 61.88 83 LEU A CA 1
ATOM 672 C C . LEU A 1 83 ? 24.400 0.833 -23.940 1.00 61.88 83 LEU A C 1
ATOM 674 O O . LEU A 1 83 ? 23.861 1.373 -24.906 1.00 61.88 83 LEU A O 1
ATOM 678 N N . GLN A 1 84 ? 25.721 0.697 -23.858 1.00 50.91 84 GLN A N 1
ATOM 679 C CA . GLN A 1 84 ? 26.570 0.788 -25.028 1.00 50.91 84 GLN A CA 1
ATOM 680 C C . GLN A 1 84 ? 26.195 -0.377 -25.947 1.00 50.91 84 GLN A C 1
ATOM 682 O O . GLN A 1 84 ? 26.723 -1.479 -25.848 1.00 50.91 84 GLN A O 1
ATOM 687 N N . SER A 1 85 ? 25.282 -0.116 -26.882 1.00 50.72 85 SER A N 1
ATOM 688 C CA . SER A 1 85 ? 25.195 -0.845 -28.148 1.00 50.72 85 SER A CA 1
ATOM 689 C C . SER A 1 85 ? 26.412 -0.495 -29.018 1.00 50.72 85 SER A C 1
ATOM 691 O O . SER A 1 85 ? 26.278 -0.047 -30.156 1.00 50.72 85 SER A O 1
ATOM 693 N N . SER A 1 86 ? 27.616 -0.665 -28.479 1.00 49.50 86 SER A N 1
ATOM 694 C CA . SER A 1 86 ? 28.846 -0.698 -29.256 1.00 49.50 86 SER A CA 1
ATOM 695 C C . SER A 1 86 ? 29.392 -2.105 -29.124 1.00 49.50 86 SER A C 1
ATOM 697 O O . SER A 1 86 ? 29.894 -2.498 -28.072 1.00 49.50 86 SER A O 1
ATOM 699 N N . ALA A 1 87 ? 29.203 -2.863 -30.200 1.00 45.78 87 ALA A N 1
ATOM 700 C CA . ALA A 1 87 ? 29.786 -4.172 -30.414 1.00 45.78 87 ALA A CA 1
ATOM 701 C C . ALA A 1 87 ? 31.231 -4.234 -29.886 1.00 45.78 87 ALA A C 1
ATOM 703 O O . ALA A 1 87 ? 32.012 -3.316 -30.162 1.00 45.78 87 ALA A O 1
ATOM 704 N N . PRO A 1 88 ? 31.635 -5.311 -29.196 1.00 40.53 88 PRO A N 1
ATOM 705 C CA . PRO A 1 88 ? 33.047 -5.590 -29.051 1.00 40.53 88 PRO A CA 1
ATOM 706 C C . PRO A 1 88 ? 33.562 -6.062 -30.415 1.00 40.53 88 PRO A C 1
ATOM 708 O O . PRO A 1 88 ? 33.478 -7.238 -30.766 1.00 40.53 88 PRO A O 1
ATOM 711 N N . SER A 1 89 ? 34.111 -5.137 -31.202 1.00 50.09 89 SER A N 1
ATOM 712 C CA . SER A 1 89 ? 35.176 -5.501 -32.133 1.00 50.09 89 SER A CA 1
ATOM 713 C C . SER A 1 89 ? 36.324 -6.063 -31.288 1.00 50.09 89 SER A C 1
ATOM 715 O O . SER A 1 89 ? 36.825 -5.358 -30.417 1.00 50.09 89 SER A O 1
ATOM 717 N N . ALA A 1 90 ? 36.715 -7.313 -31.561 1.00 51.72 90 ALA A N 1
ATOM 718 C CA . ALA A 1 90 ? 37.786 -8.096 -30.923 1.00 51.72 90 ALA A CA 1
ATOM 719 C C . ALA A 1 90 ? 37.374 -9.077 -29.801 1.00 51.72 90 ALA A C 1
ATOM 721 O O . ALA A 1 90 ? 37.900 -9.055 -28.693 1.00 51.72 90 ALA A O 1
ATOM 722 N N . MET A 1 91 ? 36.539 -10.056 -30.147 1.00 42.81 91 MET A N 1
ATOM 723 C CA . MET A 1 91 ? 36.873 -11.451 -29.836 1.00 42.81 91 MET A CA 1
ATOM 724 C C . MET A 1 91 ? 37.123 -12.136 -31.177 1.00 42.81 91 MET A C 1
ATOM 726 O O . MET A 1 91 ? 36.207 -12.299 -31.978 1.00 42.81 91 MET A O 1
ATOM 730 N N . LEU A 1 92 ? 38.388 -12.442 -31.461 1.00 48.59 92 LEU A N 1
ATOM 731 C CA . LEU A 1 92 ? 38.792 -13.211 -32.632 1.00 48.59 92 LEU A CA 1
ATOM 732 C C . LEU A 1 92 ? 38.179 -14.613 -32.525 1.00 48.59 92 LEU A C 1
ATOM 734 O O . LEU A 1 92 ? 38.732 -15.481 -31.856 1.00 48.59 92 LEU A O 1
ATOM 738 N N . VAL A 1 93 ? 37.044 -14.841 -33.184 1.00 47.06 93 VAL A N 1
ATOM 739 C CA . VAL A 1 93 ? 36.661 -16.193 -33.592 1.00 47.06 93 VAL A CA 1
ATOM 740 C C . VAL A 1 93 ? 37.506 -16.488 -34.822 1.00 47.06 93 VAL A C 1
ATOM 742 O O . VAL A 1 93 ? 37.249 -15.972 -35.908 1.00 47.06 93 VAL A O 1
ATOM 745 N N . LYS A 1 94 ? 38.594 -17.236 -34.634 1.00 39.47 94 LYS A N 1
ATOM 746 C CA . LYS A 1 94 ? 39.336 -17.800 -35.758 1.00 39.47 94 LYS A CA 1
ATOM 747 C C . LYS A 1 94 ? 38.560 -19.017 -36.257 1.00 39.47 94 LYS A C 1
ATOM 749 O O . LYS A 1 94 ? 38.833 -20.138 -35.842 1.00 39.47 94 LYS A O 1
ATOM 754 N N . ASP A 1 95 ? 37.578 -18.765 -37.115 1.00 45.88 95 ASP A N 1
ATOM 755 C CA . ASP A 1 95 ? 37.005 -19.771 -38.004 1.00 45.88 95 ASP A CA 1
ATOM 756 C C . ASP A 1 95 ? 37.983 -19.997 -39.161 1.00 45.88 95 ASP A C 1
ATOM 758 O O . ASP A 1 95 ? 37.953 -19.301 -40.172 1.00 45.88 95 ASP A O 1
ATOM 762 N N . GLU A 1 96 ? 38.882 -20.964 -38.997 1.00 42.06 96 GLU A N 1
ATOM 763 C CA . GLU A 1 96 ? 39.581 -21.594 -40.116 1.00 42.06 96 GLU A CA 1
ATOM 764 C C . GLU A 1 96 ? 39.719 -23.091 -39.829 1.00 42.06 96 GLU A C 1
ATOM 766 O O . GLU A 1 96 ? 40.682 -23.534 -39.206 1.00 42.06 96 GLU A O 1
ATOM 771 N N . TYR A 1 97 ? 38.778 -23.888 -40.329 1.00 34.25 97 TYR A N 1
ATOM 772 C CA . TYR A 1 97 ? 39.158 -25.168 -40.915 1.00 34.25 97 TYR A CA 1
ATOM 773 C C . TYR A 1 97 ? 38.276 -25.444 -42.131 1.00 34.25 97 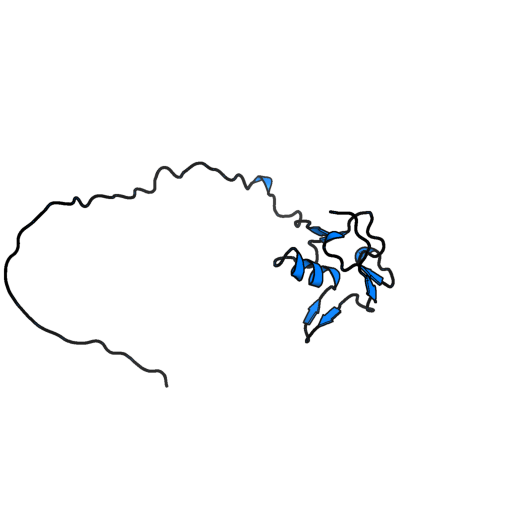TYR A C 1
ATOM 775 O O . TYR A 1 97 ? 37.081 -25.717 -42.031 1.00 34.25 97 TYR A O 1
ATOM 783 N N . SER A 1 98 ? 38.911 -25.237 -43.281 1.00 33.59 98 SER A N 1
ATOM 784 C CA . SER A 1 98 ? 38.377 -25.345 -44.628 1.00 33.59 98 SER A CA 1
ATOM 785 C C . SER A 1 98 ? 37.831 -26.745 -44.904 1.00 33.59 98 SER A C 1
ATOM 787 O O . SER A 1 98 ? 38.355 -27.746 -44.423 1.00 33.59 98 SER A O 1
ATOM 789 N N . HIS A 1 99 ? 36.771 -26.794 -45.702 1.00 41.00 99 HIS A N 1
ATOM 790 C CA . HIS A 1 99 ? 36.205 -28.016 -46.245 1.00 41.00 99 HIS A CA 1
ATOM 791 C C . HIS A 1 99 ? 36.945 -28.341 -47.549 1.00 41.00 99 HIS A C 1
ATOM 793 O O . HIS A 1 99 ? 36.818 -27.591 -48.517 1.00 41.00 99 HIS A O 1
ATOM 799 N N . ASP A 1 100 ? 37.686 -29.444 -47.594 1.00 34.75 100 ASP A N 1
ATOM 800 C CA . ASP A 1 100 ? 38.070 -30.089 -48.848 1.00 34.75 100 ASP A CA 1
ATOM 801 C C . ASP A 1 100 ? 37.941 -31.618 -48.751 1.00 34.75 100 ASP A C 1
ATOM 803 O O . ASP A 1 100 ? 37.894 -32.215 -47.677 1.00 34.75 100 ASP A O 1
ATOM 807 N N . TYR A 1 101 ? 37.661 -32.192 -49.915 1.00 30.69 101 TYR A N 1
ATOM 808 C CA . TYR A 1 101 ? 36.960 -33.444 -50.163 1.00 30.69 101 TYR A CA 1
ATOM 809 C C . TYR A 1 101 ? 37.910 -34.651 -50.303 1.00 30.69 101 TYR A C 1
ATOM 811 O O . TYR A 1 101 ? 38.957 -34.553 -50.930 1.00 30.69 101 TYR A O 1
ATOM 819 N N . GLU A 1 102 ? 37.376 -35.808 -49.896 1.00 32.19 102 GLU A N 1
ATOM 820 C CA . GLU A 1 102 ? 37.540 -37.162 -50.464 1.00 32.19 102 GLU A CA 1
ATOM 821 C C . GLU A 1 102 ? 38.747 -38.087 -50.176 1.00 32.19 102 GLU A C 1
ATOM 823 O O . GLU A 1 102 ? 39.910 -37.708 -50.138 1.00 32.19 102 GLU A O 1
ATOM 828 N N . ALA A 1 103 ? 38.355 -39.375 -50.133 1.00 30.59 103 ALA A N 1
ATOM 829 C CA . ALA A 1 103 ? 39.079 -40.634 -50.352 1.00 30.59 103 ALA A CA 1
ATOM 830 C C . ALA A 1 103 ? 39.813 -41.343 -49.178 1.00 30.59 103 ALA A C 1
ATOM 832 O O . ALA A 1 103 ? 40.950 -41.058 -48.819 1.00 30.59 103 ALA A O 1
ATOM 833 N N . GLN A 1 104 ? 39.145 -42.396 -48.668 1.00 33.34 104 GLN A N 1
ATOM 834 C CA . GLN A 1 104 ? 39.686 -43.617 -48.019 1.00 33.34 104 GLN A CA 1
ATOM 835 C C . GLN A 1 104 ? 40.791 -44.309 -48.876 1.00 33.34 104 GLN A C 1
ATOM 837 O O . GLN A 1 104 ? 40.819 -44.022 -50.072 1.00 33.34 104 GLN A O 1
ATOM 842 N N . PRO A 1 105 ? 41.621 -45.286 -48.388 1.00 40.84 105 PRO A N 1
ATOM 843 C CA . PRO A 1 105 ? 41.317 -46.283 -47.340 1.00 40.84 105 PRO A CA 1
ATOM 844 C C . PRO A 1 105 ? 42.467 -46.762 -46.403 1.00 40.84 105 PRO A C 1
ATOM 846 O O . PRO A 1 105 ? 43.649 -46.529 -46.623 1.00 40.84 105 PRO A O 1
ATOM 849 N N . SER A 1 106 ? 42.062 -47.598 -45.431 1.00 32.88 106 SER A N 1
ATOM 850 C CA . SER A 1 106 ? 42.728 -48.828 -44.941 1.00 32.88 106 SER A CA 1
ATOM 851 C C . SER A 1 106 ? 43.381 -48.878 -43.534 1.00 32.88 106 SER A C 1
ATOM 853 O O . SER A 1 106 ? 44.387 -48.249 -43.248 1.00 32.88 106 SER A O 1
ATOM 855 N N . LEU A 1 107 ? 42.781 -49.777 -42.730 1.00 32.62 107 LEU A N 1
ATOM 856 C CA . LEU A 1 107 ? 43.360 -50.837 -41.879 1.00 32.62 107 LEU A CA 1
ATOM 857 C C . LEU A 1 107 ? 43.887 -50.566 -40.446 1.00 32.62 107 LEU A C 1
ATOM 859 O O . LEU A 1 107 ? 44.972 -50.054 -40.221 1.00 32.62 107 LEU A O 1
ATOM 863 N N . SER A 1 108 ? 43.112 -51.145 -39.509 1.00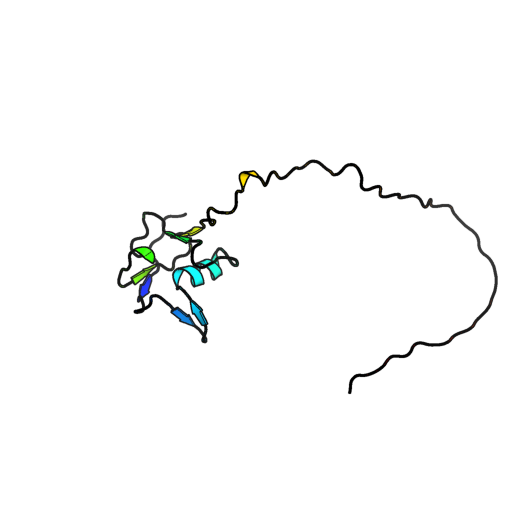 33.00 108 SER A N 1
ATOM 864 C CA . SER A 1 108 ? 43.478 -51.965 -38.332 1.00 33.00 108 SER A CA 1
ATOM 865 C C . SER A 1 108 ? 44.383 -51.402 -37.228 1.00 33.00 108 SER A C 1
ATOM 867 O O . SER A 1 108 ? 45.594 -51.314 -37.395 1.00 33.00 108 SER A O 1
ATOM 869 N N . SER A 1 109 ? 43.852 -51.311 -36.003 1.00 33.75 109 SER A N 1
ATOM 870 C CA . SER A 1 109 ? 43.968 -52.391 -34.998 1.00 33.75 109 SER A CA 1
ATOM 871 C C . SER A 1 109 ? 43.175 -52.058 -33.729 1.00 33.75 109 SER A C 1
ATOM 873 O O . SER A 1 109 ? 43.022 -50.900 -33.356 1.00 33.75 109 SER A O 1
ATOM 875 N N . ALA A 1 110 ? 42.619 -53.100 -33.117 1.00 39.38 110 ALA A N 1
ATOM 876 C CA . ALA A 1 110 ? 41.896 -53.073 -31.855 1.00 39.38 110 ALA A CA 1
ATOM 877 C C . ALA A 1 110 ? 42.824 -52.752 -30.672 1.00 39.38 110 ALA A C 1
ATOM 879 O O . ALA A 1 110 ? 43.999 -53.089 -30.729 1.00 39.38 110 ALA A O 1
ATOM 880 N N . GLU A 1 111 ? 42.285 -52.176 -29.595 1.00 36.28 111 GLU A N 1
ATOM 881 C CA . GLU A 1 111 ? 42.182 -52.832 -28.281 1.00 36.28 111 GLU A CA 1
ATOM 882 C C . GLU A 1 111 ? 41.476 -51.923 -27.258 1.00 36.28 111 GLU A C 1
ATOM 884 O O . GLU A 1 111 ? 41.425 -50.702 -27.386 1.00 36.28 111 GLU A O 1
ATOM 889 N N . ALA A 1 112 ? 40.814 -52.579 -26.308 1.00 38.34 112 ALA A N 1
ATOM 890 C CA . ALA A 1 112 ? 39.809 -52.060 -25.388 1.00 38.34 112 ALA A CA 1
ATOM 891 C C . ALA A 1 112 ? 40.402 -51.619 -24.028 1.00 38.34 112 ALA A C 1
ATOM 893 O O . ALA A 1 112 ? 41.614 -51.644 -23.845 1.00 38.34 112 ALA A O 1
ATOM 894 N N . VAL A 1 113 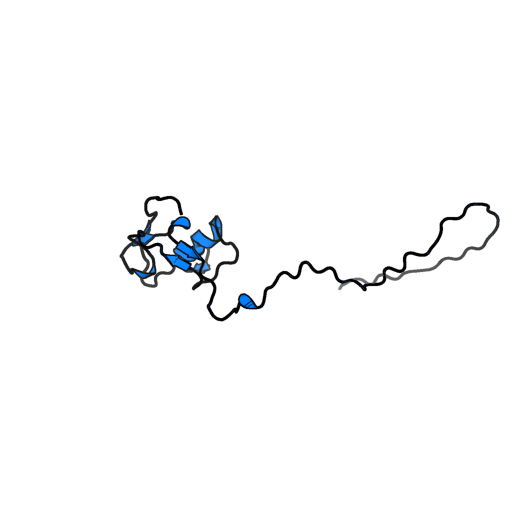? 39.501 -51.385 -23.053 1.00 36.91 113 VAL A N 1
ATOM 895 C CA . VAL A 1 113 ? 39.695 -51.378 -21.577 1.00 36.91 113 VAL A CA 1
ATOM 896 C C . VAL A 1 113 ? 39.968 -49.987 -20.971 1.00 36.91 113 VAL A C 1
ATOM 898 O O . VAL A 1 113 ? 40.885 -49.302 -21.391 1.00 36.91 113 VAL A O 1
ATOM 901 N N . SER A 1 114 ? 39.305 -49.470 -19.928 1.00 37.16 114 SER A N 1
ATOM 902 C CA . SER A 1 114 ? 38.059 -49.743 -19.187 1.00 37.16 114 SER A CA 1
ATOM 903 C C . SER A 1 114 ? 37.823 -48.538 -18.257 1.00 37.16 114 SER A C 1
ATOM 905 O O . SER A 1 114 ? 38.778 -47.965 -17.734 1.00 37.16 114 SER A O 1
ATOM 907 N N . ALA A 1 115 ? 36.565 -48.175 -18.005 1.00 50.41 115 ALA A N 1
ATOM 908 C CA . ALA A 1 115 ? 36.179 -47.231 -16.950 1.00 50.41 115 ALA A CA 1
ATOM 909 C C . ALA A 1 115 ? 36.091 -47.927 -15.576 1.00 50.41 115 ALA A C 1
ATOM 911 O O . ALA A 1 115 ? 35.781 -49.120 -15.526 1.00 50.41 115 ALA A O 1
ATOM 912 N N . PRO A 1 116 ? 36.233 -47.183 -14.463 1.00 46.47 116 PRO A N 1
ATOM 913 C CA . PRO A 1 116 ? 35.539 -47.559 -13.235 1.00 46.47 116 PRO A CA 1
ATOM 914 C C . PRO A 1 116 ? 34.637 -46.438 -12.686 1.00 46.47 116 PRO A C 1
ATOM 916 O O . PRO A 1 116 ? 35.069 -45.323 -12.402 1.00 46.47 116 PRO A O 1
ATOM 919 N N . THR A 1 117 ? 33.366 -46.792 -12.496 1.00 49.06 117 THR A N 1
ATOM 920 C CA . THR A 1 117 ? 32.398 -46.157 -11.588 1.00 49.06 117 THR A CA 1
ATOM 921 C C . THR A 1 117 ? 32.733 -46.538 -10.143 1.00 49.06 117 THR A C 1
ATOM 923 O O . THR A 1 117 ? 33.041 -47.700 -9.891 1.00 49.06 117 THR A O 1
ATOM 926 N N . ILE A 1 118 ? 32.586 -45.615 -9.182 1.00 57.09 118 ILE A N 1
ATOM 927 C CA . ILE A 1 118 ? 32.481 -45.957 -7.753 1.00 57.09 118 ILE A CA 1
ATOM 928 C C . ILE A 1 118 ? 31.216 -45.344 -7.141 1.00 57.09 118 ILE A C 1
ATOM 930 O O . ILE A 1 118 ? 30.852 -44.202 -7.410 1.00 57.09 118 ILE A O 1
ATOM 934 N N . GLN A 1 119 ? 30.545 -46.199 -6.367 1.00 42.00 119 GLN A N 1
ATOM 935 C CA . GLN A 1 119 ? 29.234 -46.083 -5.737 1.00 42.00 119 GLN A CA 1
ATOM 936 C C . GLN A 1 119 ? 29.292 -45.345 -4.390 1.00 42.00 119 GLN A C 1
ATOM 938 O O . GLN A 1 119 ? 30.305 -45.368 -3.697 1.00 42.00 119 GLN A O 1
ATOM 943 N N . HIS A 1 120 ? 28.160 -44.750 -4.009 1.00 38.62 120 HIS A N 1
ATOM 944 C CA . HIS A 1 120 ? 27.880 -44.270 -2.657 1.00 38.62 120 HIS A CA 1
ATOM 945 C C . HIS A 1 120 ? 27.541 -45.439 -1.718 1.00 38.62 120 HIS A C 1
ATOM 947 O O . HIS A 1 120 ? 26.745 -46.307 -2.079 1.00 38.62 120 HIS A O 1
ATOM 953 N N . THR A 1 121 ? 28.087 -45.391 -0.504 1.00 58.69 121 THR A N 1
ATOM 954 C CA . THR A 1 121 ? 27.548 -46.034 0.707 1.00 58.69 121 THR A CA 1
ATOM 955 C C . THR A 1 121 ? 27.021 -44.966 1.644 1.00 58.69 121 THR A C 1
ATOM 957 O O . THR A 1 121 ? 27.716 -43.927 1.746 1.00 58.69 121 THR A O 1
#

Foldseek 3Di:
DPDDAFDKDFADPVQWDDDPNDIDHLLQVLLCVPPNVPDDDPQKDFDPPHPADSVVPDRMHGNPNVRIDGHDDPPDPCVPPDPPPPDPPDPDPPPDDDDDDDDDDDDDDDDDDDDDDDDDD

Secondary structure (DSSP, 8-state):
-------EEEPPTTS-EEETTEEE-HHHHHHHHHT-TT--TTSEEE-TT-TT-GGG--SEEE--GGGEEE---TTS-GGG--------S--------------------------------

Organism: NCBI:txid1833763

Solvent-accessible surface area (backbone atoms only — not comparable to full-atom values): 8460 Å² total; per-residue (Å²): 118,82,95,70,79,84,42,68,46,80,52,45,100,84,53,54,42,74,57,97,90,45,75,43,46,52,43,56,54,43,22,26,76,77,76,35,82,86,65,58,96,82,30,65,43,67,45,92,84,47,90,32,31,67,89,72,70,48,72,40,27,32,36,45,46,71,45,43,43,83,45,78,72,90,85,65,72,64,86,74,68,68,82,72,89,63,77,78,85,84,74,85,77,82,85,77,82,83,91,81,85,88,81,86,87,87,84,87,81,89,85,86,90,81,88,83,88,84,82,89,130

Sequence (121 aa):
AHPSKCVTIQRTLDGRLQVAGRKGFPHVIYARLWRWPDLHKNELKHVKYCQYAFDLKCDSVCVNPYHYERVVSPGIDLSGLTLQSSAPSAMLVKDEYSHDYEAQPSLSSAEAVSAPTIQHT

InterPro domains:
  IPR003619 MAD homology 1, Dwarfin-type [PF03165] (2-72)
  IPR003619 MAD homology 1, Dwarfin-type [SM00523] (1-75)
  IPR013019 MAD homology, MH1 [PS51075] (1-77)
  IPR013790 SMAD/Dwarfins [PTHR13703] (1-95)
  IPR036578 SMAD MH1 domain superfamily [G3DSA:3.90.520.10] (1-81)
  IPR036578 SMAD MH1 domain superfamily [SSF56366] (3-72)